Protein AF-A0A7S2CX50-F1 (afdb_monomer)

Structure (mmCIF, N/CA/C/O backbone):
data_AF-A0A7S2CX50-F1
#
_entry.id   AF-A0A7S2CX50-F1
#
loop_
_atom_site.group_PDB
_atom_site.id
_atom_site.type_symbol
_atom_site.label_atom_id
_atom_site.label_alt_id
_atom_site.label_comp_id
_atom_site.label_asym_id
_atom_site.label_entity_id
_atom_site.label_seq_id
_atom_site.pdbx_PDB_ins_code
_atom_site.Cartn_x
_atom_site.Cartn_y
_atom_site.Cartn_z
_atom_site.occupancy
_atom_site.B_iso_or_equiv
_atom_site.auth_seq_id
_atom_site.auth_comp_id
_atom_site.auth_asym_id
_atom_site.auth_atom_id
_atom_site.pdbx_PDB_model_num
ATOM 1 N N . GLU A 1 1 ? -31.787 27.598 100.202 1.00 43.16 1 GLU A N 1
ATOM 2 C CA . GLU A 1 1 ? -31.444 26.619 101.251 1.00 43.16 1 GLU A CA 1
ATOM 3 C C . GLU A 1 1 ? -31.634 25.238 100.658 1.00 43.16 1 GLU A C 1
ATOM 5 O O . GLU A 1 1 ? -32.663 25.051 100.026 1.00 43.16 1 GLU A O 1
ATOM 10 N N . GLN A 1 2 ? -30.752 24.255 100.725 1.00 45.25 2 GLN A N 1
ATOM 11 C CA . GLN A 1 2 ? -29.384 24.015 101.216 1.00 45.25 2 GLN A CA 1
ATOM 12 C C . GLN A 1 2 ? -29.002 22.731 100.423 1.00 45.25 2 GLN A C 1
ATOM 14 O O . GLN A 1 2 ? -29.880 21.904 100.186 1.00 45.25 2 GLN A O 1
ATOM 19 N N . GLU A 1 3 ? -27.924 22.725 99.638 1.00 48.81 3 GLU A N 1
ATOM 20 C CA . GLU A 1 3 ? -26.588 22.184 99.972 1.00 48.81 3 GLU A CA 1
ATOM 21 C C . GLU A 1 3 ? -26.499 20.659 100.187 1.00 48.81 3 GLU A C 1
ATOM 23 O O . GLU A 1 3 ? -27.466 20.007 100.555 1.00 48.81 3 GLU A O 1
ATOM 28 N N . GLU A 1 4 ? -25.273 20.170 99.958 1.00 52.81 4 GLU A N 1
ATOM 29 C CA . GLU A 1 4 ? -24.706 18.825 100.174 1.00 52.81 4 GLU A CA 1
ATOM 30 C C . GLU A 1 4 ? -24.826 17.858 98.983 1.00 52.81 4 GLU A C 1
ATOM 32 O O . GLU A 1 4 ? -25.873 17.297 98.679 1.00 52.81 4 GLU A O 1
ATOM 37 N N . GLU A 1 5 ? -23.822 17.792 98.100 1.00 54.81 5 GLU A N 1
ATOM 38 C CA . GLU A 1 5 ? -22.497 17.151 98.265 1.00 54.81 5 GLU A CA 1
ATOM 39 C C . GLU A 1 5 ? -22.565 15.686 98.714 1.00 54.81 5 GLU A C 1
ATOM 41 O O . GLU A 1 5 ? -22.969 15.353 99.820 1.00 54.81 5 GLU A O 1
ATOM 46 N N . GLY A 1 6 ? -22.068 14.805 97.847 1.00 44.91 6 GLY A N 1
ATOM 47 C CA . GLY A 1 6 ? -21.868 13.396 98.150 1.00 44.91 6 GLY A CA 1
ATOM 48 C C . GLY A 1 6 ? -21.041 12.729 97.063 1.00 44.91 6 GLY A C 1
ATOM 49 O O . GLY A 1 6 ? -21.581 12.081 96.173 1.00 44.91 6 GLY A O 1
ATOM 50 N N . ARG A 1 7 ? -19.722 12.945 97.122 1.00 53.38 7 ARG A N 1
ATOM 51 C CA . ARG A 1 7 ? -18.707 12.201 96.364 1.00 53.38 7 ARG A CA 1
ATOM 52 C C . ARG A 1 7 ? -18.841 10.700 96.639 1.00 53.38 7 ARG A C 1
ATOM 54 O O . ARG A 1 7 ? -18.930 10.291 97.792 1.00 53.38 7 ARG A O 1
ATOM 61 N N . GLY A 1 8 ? -18.743 9.904 95.582 1.00 40.97 8 GLY A N 1
ATOM 62 C CA . GLY A 1 8 ? -18.547 8.461 95.644 1.00 40.97 8 GLY A CA 1
ATOM 63 C C . GLY A 1 8 ? -17.809 8.010 94.394 1.00 40.97 8 GLY A C 1
ATOM 64 O O . GLY A 1 8 ? -18.427 7.668 93.393 1.00 40.97 8 GLY A O 1
ATOM 65 N N . GLU A 1 9 ? -16.484 8.105 94.442 1.00 50.44 9 GLU A N 1
ATOM 66 C CA . GLU A 1 9 ? -15.571 7.426 93.526 1.00 50.44 9 GLU A CA 1
ATOM 67 C C . GLU A 1 9 ? -15.665 5.914 93.777 1.00 50.44 9 GLU A C 1
ATOM 69 O O . GLU A 1 9 ? -15.682 5.495 94.935 1.00 50.44 9 GLU A O 1
ATOM 74 N N . GLY A 1 10 ? -15.703 5.091 92.727 1.00 43.03 10 GLY A N 1
ATOM 75 C CA . GLY A 1 10 ? -15.588 3.644 92.898 1.00 43.03 10 GLY A CA 1
ATOM 76 C C . GLY A 1 10 ? -15.843 2.824 91.637 1.00 43.03 10 GLY A C 1
ATOM 77 O O . GLY A 1 10 ? -16.948 2.831 91.111 1.00 43.03 10 GLY A O 1
ATOM 78 N N . GLU A 1 11 ? -14.800 2.090 91.245 1.00 45.19 11 GLU A N 1
ATOM 79 C CA . GLU A 1 11 ? -14.778 0.867 90.424 1.00 45.19 11 GLU A CA 1
ATOM 80 C C . GLU A 1 11 ? -15.181 0.983 88.946 1.00 45.19 11 GLU A C 1
ATOM 82 O O . GLU A 1 11 ? -16.330 1.151 88.557 1.00 45.19 11 GLU A O 1
ATOM 87 N N . GLU A 1 12 ? -14.202 1.003 88.039 1.00 53.38 12 GLU A N 1
ATOM 88 C CA . GLU A 1 12 ? -13.565 -0.212 87.497 1.00 53.38 12 GLU A CA 1
ATOM 89 C C . GLU A 1 12 ? -14.574 -1.213 86.918 1.00 53.38 12 GLU A C 1
ATOM 91 O O . GLU A 1 12 ? -15.013 -2.145 87.578 1.00 53.38 12 GLU A O 1
ATOM 96 N N . ALA A 1 13 ? -14.832 -1.105 85.617 1.00 47.81 13 ALA A N 1
ATOM 97 C CA . ALA A 1 13 ? -15.095 -2.285 84.806 1.00 47.81 13 ALA A CA 1
ATOM 98 C C . ALA A 1 13 ? -14.603 -2.034 83.382 1.00 47.81 13 ALA A C 1
ATOM 100 O O . ALA A 1 13 ? -15.221 -1.346 82.572 1.00 47.81 13 ALA A O 1
ATOM 101 N N . ARG A 1 14 ? -13.428 -2.598 83.111 1.00 51.56 14 ARG A N 1
ATOM 102 C CA . ARG A 1 14 ? -12.857 -2.771 81.780 1.00 51.56 14 ARG A CA 1
ATOM 103 C C . ARG A 1 14 ? -13.825 -3.608 80.942 1.00 51.56 14 ARG A C 1
ATOM 105 O O . ARG A 1 14 ? -13.886 -4.819 81.125 1.00 51.56 14 ARG A O 1
ATOM 112 N N . ALA A 1 15 ? -14.522 -2.987 80.002 1.00 54.00 15 ALA A N 1
ATOM 113 C CA . ALA A 1 15 ? -15.038 -3.687 78.835 1.00 54.00 15 ALA A CA 1
ATOM 114 C C . ALA A 1 15 ? -14.102 -3.352 77.673 1.00 54.00 15 ALA A C 1
ATOM 116 O O . ALA A 1 15 ? -14.132 -2.256 77.116 1.00 54.00 15 ALA A O 1
ATOM 117 N N . GLN A 1 16 ? -13.186 -4.281 77.400 1.00 50.28 16 GLN A N 1
ATOM 118 C CA . GLN A 1 16 ? -12.425 -4.314 76.159 1.00 50.28 16 GLN A CA 1
ATOM 119 C C . GLN A 1 16 ? -13.429 -4.699 75.072 1.00 50.28 16 GLN A C 1
ATOM 121 O O . GLN A 1 16 ? -13.695 -5.878 74.874 1.00 50.28 16 GLN A O 1
ATOM 126 N N . ASP A 1 17 ? -14.068 -3.695 74.477 1.00 50.41 17 ASP A N 1
ATOM 127 C CA . ASP A 1 17 ? -14.971 -3.884 73.349 1.00 50.41 17 ASP A CA 1
ATOM 128 C C . ASP A 1 17 ? -14.134 -3.970 72.074 1.00 50.41 17 ASP A C 1
ATOM 130 O O . ASP A 1 17 ? -13.282 -3.121 71.783 1.00 50.41 17 ASP A O 1
ATOM 134 N N . GLU A 1 18 ? -14.337 -5.089 71.400 1.00 55.19 18 GLU A N 1
ATOM 135 C CA . GLU A 1 18 ? -13.614 -5.614 70.259 1.00 55.19 18 GLU A CA 1
ATOM 136 C C . GLU A 1 18 ? -13.537 -4.590 69.122 1.00 55.19 18 GLU A C 1
ATOM 138 O O . GLU A 1 18 ? -14.412 -4.495 68.260 1.00 55.19 18 GLU A O 1
ATOM 143 N N . ARG A 1 19 ? -12.427 -3.848 69.062 1.00 48.41 19 ARG A N 1
ATOM 144 C CA . ARG A 1 19 ? -12.019 -3.175 67.829 1.00 48.41 19 ARG A CA 1
ATOM 145 C C . ARG A 1 19 ? -11.546 -4.246 66.861 1.00 48.41 19 ARG A C 1
ATOM 147 O O . ARG A 1 19 ? -10.369 -4.577 66.810 1.00 48.41 19 ARG A O 1
ATOM 154 N N . ARG A 1 20 ? -12.510 -4.813 66.145 1.00 52.28 20 ARG A N 1
ATOM 155 C CA . ARG A 1 20 ? -12.319 -5.601 64.934 1.00 52.28 20 ARG A CA 1
ATOM 156 C C . ARG A 1 20 ? -11.378 -4.817 64.020 1.00 52.28 20 ARG A C 1
ATOM 158 O O . ARG A 1 20 ? -11.759 -3.764 63.512 1.00 52.28 20 ARG A O 1
ATOM 165 N N . GLU A 1 21 ? -10.147 -5.298 63.889 1.00 53.91 21 GLU A N 1
ATOM 166 C CA . GLU A 1 21 ? -9.213 -4.846 62.866 1.00 53.91 21 GLU A CA 1
ATOM 167 C C . GLU A 1 21 ? -9.891 -5.112 61.523 1.00 53.91 21 GLU A C 1
ATOM 169 O O . GLU A 1 21 ? -10.100 -6.255 61.114 1.00 53.91 21 GLU A O 1
ATOM 174 N N . VAL A 1 22 ? -10.365 -4.039 60.900 1.00 59.91 22 VAL A N 1
ATOM 175 C CA . VAL A 1 22 ? -10.696 -4.055 59.486 1.00 59.91 22 VAL A CA 1
ATOM 176 C C . VAL A 1 22 ? -9.333 -3.974 58.816 1.00 59.91 22 VAL A C 1
ATOM 178 O O . VAL A 1 22 ? -8.739 -2.905 58.730 1.00 59.91 22 VAL A O 1
ATOM 181 N N . GLU A 1 23 ? -8.768 -5.130 58.473 1.00 54.88 23 GLU A N 1
ATOM 182 C CA . GLU A 1 23 ? -7.746 -5.181 57.436 1.00 54.88 23 GLU A CA 1
ATOM 183 C C . GLU A 1 23 ? -8.465 -4.793 56.143 1.00 54.88 23 GLU A C 1
ATOM 185 O O . GLU A 1 23 ? -9.059 -5.629 55.458 1.00 54.88 23 GLU A O 1
ATOM 190 N N . ASP A 1 24 ? -8.501 -3.486 55.881 1.00 54.47 24 ASP A N 1
ATOM 191 C CA . ASP A 1 24 ? -8.715 -2.933 54.554 1.00 54.47 24 ASP A CA 1
ATOM 192 C C . ASP A 1 24 ? -7.582 -3.482 53.673 1.00 54.47 24 ASP A C 1
ATOM 194 O O . ASP A 1 24 ? -6.509 -2.897 53.549 1.00 54.47 24 ASP A O 1
ATOM 198 N N . ASN A 1 25 ? -7.804 -4.671 53.104 1.00 54.81 25 ASN A N 1
ATOM 199 C CA . ASN A 1 25 ? -7.176 -5.048 51.847 1.00 54.81 25 ASN A CA 1
ATOM 200 C C . ASN A 1 25 ? -7.759 -4.099 50.802 1.00 54.81 25 ASN A C 1
ATOM 202 O O . ASN A 1 25 ? -8.739 -4.405 50.121 1.00 54.81 25 ASN A O 1
ATOM 206 N N . GLU A 1 26 ? -7.174 -2.909 50.735 1.00 57.00 26 GLU A N 1
ATOM 207 C CA . GLU A 1 26 ? -7.111 -2.150 49.504 1.00 57.00 26 GLU A CA 1
ATOM 208 C C . GLU A 1 26 ? -6.285 -3.026 48.553 1.00 57.00 26 GLU A C 1
ATOM 210 O O . GLU A 1 26 ? -5.064 -2.913 48.474 1.00 57.00 26 GLU A O 1
ATOM 215 N N . ASP A 1 27 ? -6.957 -3.978 47.892 1.00 54.12 27 ASP A N 1
ATOM 216 C CA . ASP A 1 27 ? -6.558 -4.450 46.569 1.00 54.12 27 ASP A CA 1
ATOM 217 C C . ASP A 1 27 ? -6.541 -3.186 45.697 1.00 54.12 27 ASP A C 1
ATOM 219 O O . ASP A 1 27 ? -7.504 -2.839 45.009 1.00 54.12 27 ASP A O 1
ATOM 223 N N . GLU A 1 28 ? -5.449 -2.431 45.812 1.00 57.19 28 GLU A N 1
ATOM 224 C CA . GLU A 1 28 ? -4.918 -1.619 44.740 1.00 57.19 28 GLU A CA 1
ATOM 225 C C . GLU A 1 28 ? -4.648 -2.624 43.620 1.00 57.19 28 GLU A C 1
ATOM 227 O O . GLU A 1 28 ? -3.542 -3.140 43.469 1.00 57.19 28 GLU A O 1
ATOM 232 N N . GLU A 1 29 ? -5.701 -2.967 42.868 1.00 58.97 29 GLU A N 1
ATOM 233 C CA . GLU A 1 29 ? -5.542 -3.390 41.490 1.00 58.97 29 GLU A CA 1
ATOM 234 C C . GLU A 1 29 ? -4.810 -2.222 40.844 1.00 58.97 29 GLU A C 1
ATOM 236 O O . GLU A 1 29 ? -5.412 -1.221 40.451 1.00 58.97 29 GLU A O 1
ATOM 241 N N . GLU A 1 30 ? -3.477 -2.300 40.881 1.00 55.84 30 GLU A N 1
ATOM 242 C CA . GLU A 1 30 ? -2.599 -1.504 40.058 1.00 55.84 30 GLU A CA 1
ATOM 243 C C . GLU A 1 30 ? -3.247 -1.578 38.680 1.00 55.84 30 GLU A C 1
ATOM 245 O O . GLU A 1 30 ? -3.351 -2.662 38.101 1.00 55.84 30 GLU A O 1
ATOM 250 N N . ASP A 1 31 ? -3.808 -0.449 38.235 1.00 55.91 31 ASP A N 1
ATOM 251 C CA . ASP A 1 31 ? -4.229 -0.198 36.864 1.00 55.91 31 ASP A CA 1
ATOM 252 C C . ASP A 1 31 ? -2.960 -0.426 36.037 1.00 55.91 31 ASP A C 1
ATOM 254 O O . ASP A 1 31 ? -2.215 0.509 35.739 1.00 55.91 31 ASP A O 1
ATOM 258 N N . ASP A 1 32 ? -2.638 -1.697 35.784 1.00 58.75 32 ASP A N 1
ATOM 259 C CA . ASP A 1 32 ? -1.554 -2.132 34.937 1.00 58.75 32 ASP A CA 1
ATOM 260 C C . ASP A 1 32 ? -1.918 -1.476 33.616 1.00 58.75 32 ASP A C 1
ATOM 262 O O . ASP A 1 32 ? -2.988 -1.778 33.061 1.00 58.75 32 ASP A O 1
ATOM 266 N N . PRO A 1 33 ? -1.151 -0.470 33.157 1.00 61.44 33 PRO A N 1
ATOM 267 C CA . PRO A 1 33 ? -1.460 0.189 31.915 1.00 61.44 33 PRO A CA 1
ATOM 268 C C . PRO A 1 33 ? -1.116 -0.831 30.840 1.00 61.44 33 PRO A C 1
ATOM 270 O O . PRO A 1 33 ? -0.033 -0.778 30.262 1.00 61.44 33 PRO A O 1
ATOM 273 N N . HIS A 1 34 ? -2.032 -1.778 30.608 1.00 56.50 34 HIS A N 1
ATOM 274 C CA . HIS A 1 34 ? -1.975 -2.742 29.536 1.00 56.50 34 HIS A CA 1
ATOM 275 C C . HIS A 1 34 ? -1.673 -1.926 28.300 1.00 56.50 34 HIS A C 1
ATOM 277 O O . HIS A 1 34 ? -2.477 -1.091 27.875 1.00 56.50 34 HIS A O 1
ATOM 283 N N . ASP A 1 35 ? -0.448 -2.109 27.828 1.00 57.81 35 ASP A N 1
ATOM 284 C CA . ASP A 1 35 ? 0.199 -1.320 26.808 1.00 57.81 35 ASP A CA 1
ATOM 285 C C . ASP A 1 35 ? -0.732 -1.277 25.588 1.00 57.81 35 ASP A C 1
ATOM 287 O O . ASP A 1 35 ? -0.815 -2.204 24.783 1.00 57.81 35 ASP A O 1
ATOM 291 N N . VAL A 1 36 ? -1.519 -0.199 25.478 1.00 57.78 36 VAL A N 1
ATOM 292 C CA . VAL A 1 36 ? -2.568 -0.051 24.451 1.00 57.78 36 VAL A CA 1
ATOM 293 C C . VAL A 1 36 ? -1.987 -0.037 23.032 1.00 57.78 36 VAL A C 1
ATOM 295 O O . VAL A 1 36 ? -2.730 -0.005 22.047 1.00 57.78 36 VAL A O 1
ATOM 298 N N . SER A 1 37 ? -0.659 -0.074 22.909 1.00 56.28 37 SER A N 1
ATOM 299 C CA . SER A 1 37 ? 0.087 -0.229 21.668 1.00 56.28 37 SER A CA 1
ATOM 300 C C . SER A 1 37 ? -0.243 -1.535 20.948 1.00 56.28 37 SER A C 1
ATOM 302 O O . SER A 1 37 ? -0.363 -1.503 19.721 1.00 56.28 37 SER A O 1
ATOM 304 N N . GLU A 1 38 ? -0.465 -2.645 21.669 1.00 55.75 38 GLU A N 1
ATOM 305 C CA . GLU A 1 38 ? -0.817 -3.944 21.059 1.00 55.75 38 GLU A CA 1
ATOM 306 C C . GLU A 1 38 ? -2.181 -3.898 20.343 1.00 55.75 38 GLU A C 1
ATOM 308 O O . GLU A 1 38 ? -2.403 -4.557 19.327 1.00 55.75 38 GLU A O 1
ATOM 313 N N . LEU A 1 39 ? -3.100 -3.034 20.784 1.00 57.88 39 LEU A N 1
ATOM 314 C CA . LEU A 1 39 ? -4.412 -2.866 20.145 1.00 57.88 39 LEU A CA 1
ATOM 315 C C . LEU A 1 39 ? -4.362 -2.031 18.850 1.00 57.88 39 LEU A C 1
ATOM 317 O O . LEU A 1 39 ? -5.344 -1.993 18.100 1.00 57.88 39 LEU A O 1
ATOM 321 N N . LEU A 1 40 ? -3.240 -1.361 18.564 1.00 60.12 40 LEU A N 1
ATOM 322 C CA . LEU A 1 40 ? -3.070 -0.460 17.414 1.00 60.12 40 LEU A CA 1
ATOM 323 C C . LEU A 1 40 ? -2.152 -1.022 16.320 1.00 60.12 40 LEU A C 1
ATOM 325 O O . LEU A 1 40 ? -1.858 -0.325 15.327 1.00 60.12 40 LEU A O 1
ATOM 329 N N . GLU A 1 41 ? -1.722 -2.272 16.471 1.00 66.12 41 GLU A N 1
ATOM 330 C CA . GLU A 1 41 ? -0.861 -2.941 15.510 1.00 66.12 41 GLU A CA 1
ATOM 331 C C . GLU A 1 41 ? -1.553 -3.087 14.142 1.00 66.12 41 GLU A C 1
ATOM 333 O O . GLU A 1 41 ? -2.737 -3.442 14.034 1.00 66.12 41 GLU A O 1
ATOM 338 N N . PRO A 1 42 ? -0.852 -2.768 13.042 1.00 67.38 42 PRO A N 1
ATOM 339 C CA . PRO A 1 42 ? -1.407 -2.942 11.714 1.00 67.38 42 PRO A CA 1
ATOM 340 C C . PRO A 1 42 ? -1.561 -4.427 11.394 1.00 67.38 42 PRO A C 1
ATOM 342 O O . PRO A 1 42 ? -0.592 -5.172 11.326 1.00 67.38 42 PRO A O 1
ATOM 345 N N . LYS A 1 43 ? -2.801 -4.837 11.122 1.00 78.44 43 LYS A N 1
ATOM 346 C CA . LYS A 1 43 ? -3.158 -6.236 10.850 1.00 78.44 43 LYS A CA 1
ATOM 347 C C . LYS A 1 43 ? -2.555 -6.788 9.558 1.00 78.44 43 LYS A C 1
ATOM 349 O O . LYS A 1 43 ? -2.533 -8.002 9.399 1.00 78.44 43 LYS A O 1
ATOM 354 N N . ILE A 1 44 ? -2.200 -5.920 8.604 1.00 87.56 44 ILE A N 1
ATOM 355 C CA . ILE A 1 44 ? -1.473 -6.265 7.371 1.00 87.56 44 ILE A CA 1
ATOM 356 C C . ILE A 1 44 ? -0.544 -5.107 6.990 1.00 87.56 44 ILE A C 1
ATOM 358 O O . ILE A 1 44 ? -0.923 -3.937 7.087 1.00 87.56 44 ILE A O 1
ATOM 362 N N . THR A 1 45 ? 0.626 -5.419 6.445 1.00 90.56 45 THR A N 1
ATOM 363 C CA . THR A 1 45 ? 1.530 -4.468 5.795 1.00 90.56 45 THR A CA 1
ATOM 364 C C . THR A 1 45 ? 1.591 -4.720 4.288 1.00 90.56 45 THR A C 1
ATOM 366 O O . THR A 1 45 ? 1.776 -5.840 3.833 1.00 90.56 45 THR A O 1
ATOM 369 N N . LEU A 1 46 ? 1.448 -3.678 3.470 1.00 91.31 46 LEU A N 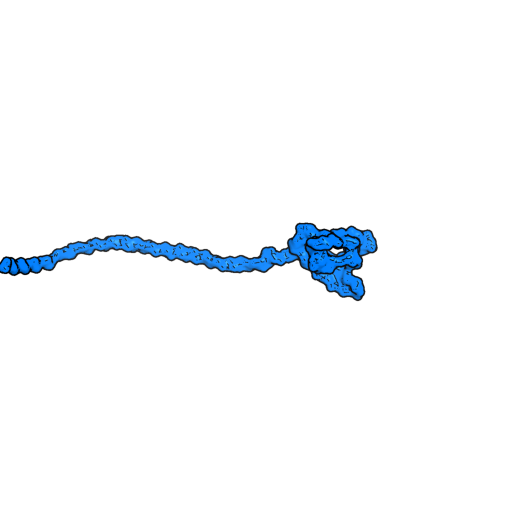1
ATOM 370 C CA . LEU A 1 46 ? 1.506 -3.773 2.009 1.00 91.31 46 LEU A CA 1
ATOM 371 C C . LEU A 1 46 ? 2.664 -2.940 1.463 1.00 91.31 46 LEU A C 1
ATOM 373 O O . LEU A 1 46 ? 2.727 -1.733 1.697 1.00 91.31 46 LEU A O 1
ATOM 377 N N . LEU A 1 47 ? 3.552 -3.555 0.685 1.00 93.38 47 LEU A N 1
ATOM 378 C CA . LEU A 1 47 ? 4.671 -2.863 0.048 1.00 93.38 47 LEU A CA 1
ATOM 379 C C . LEU A 1 47 ? 4.343 -2.546 -1.408 1.00 93.38 47 LEU A C 1
ATOM 381 O O . LEU A 1 47 ? 4.239 -3.445 -2.239 1.00 93.38 47 LEU A O 1
ATOM 385 N N . PHE A 1 48 ? 4.237 -1.265 -1.743 1.00 92.81 48 PHE A N 1
ATOM 386 C CA . PHE A 1 48 ? 3.953 -0.804 -3.099 1.00 92.81 48 PHE A CA 1
ATOM 387 C C . PHE A 1 48 ? 5.178 -0.196 -3.774 1.00 92.81 48 PHE A C 1
ATOM 389 O O . PHE A 1 48 ? 5.949 0.519 -3.142 1.00 92.81 48 PHE A O 1
ATOM 396 N N . GLN A 1 49 ? 5.304 -0.383 -5.085 1.00 91.31 49 GLN A N 1
ATOM 397 C CA . GLN A 1 49 ? 6.180 0.421 -5.930 1.00 91.31 49 GLN A CA 1
ATOM 398 C C . GLN A 1 49 ? 5.426 1.635 -6.472 1.00 91.31 49 GLN A C 1
ATOM 400 O O . GLN A 1 49 ? 4.343 1.512 -7.057 1.00 91.31 49 GLN A O 1
ATOM 405 N N . LEU A 1 50 ? 6.008 2.815 -6.273 1.00 86.75 50 LEU A N 1
ATOM 406 C CA . LEU A 1 50 ? 5.548 4.072 -6.846 1.00 86.75 50 LEU A CA 1
ATOM 407 C C . LEU A 1 50 ? 6.034 4.211 -8.298 1.00 86.75 50 LEU A C 1
ATOM 409 O O . LEU A 1 50 ? 7.095 3.683 -8.651 1.00 86.75 50 LEU A O 1
ATOM 413 N N . PRO A 1 51 ? 5.300 4.961 -9.140 1.00 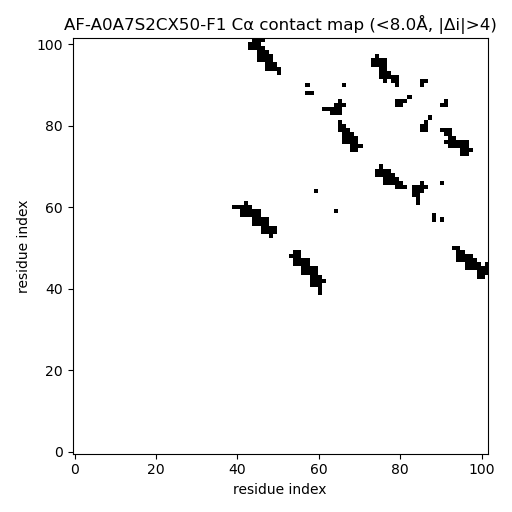75.75 51 PRO A N 1
ATOM 414 C CA . PRO A 1 51 ? 5.809 5.362 -10.446 1.00 75.75 51 PRO A CA 1
ATOM 415 C C . PRO A 1 51 ? 7.105 6.164 -10.254 1.00 75.75 51 PRO A C 1
ATOM 417 O O . PRO A 1 51 ? 7.123 7.147 -9.518 1.00 75.75 51 PRO A O 1
ATOM 420 N N . GLY A 1 52 ? 8.196 5.701 -10.868 1.00 78.56 52 GLY A N 1
ATOM 421 C CA . GLY A 1 52 ? 9.545 6.261 -10.694 1.00 78.56 52 GLY A CA 1
ATOM 422 C C . GLY A 1 52 ? 10.501 5.395 -9.867 1.00 78.56 52 GLY A C 1
ATOM 423 O O . GLY A 1 52 ? 11.671 5.740 -9.749 1.00 78.56 52 GLY A O 1
ATOM 424 N N . GLY A 1 53 ? 10.036 4.268 -9.312 1.00 78.81 53 GLY A N 1
ATOM 425 C CA . GLY A 1 53 ? 10.887 3.298 -8.618 1.00 78.81 53 GLY A CA 1
ATOM 426 C C . GLY A 1 53 ? 10.899 3.305 -7.079 1.00 78.81 53 GLY A C 1
ATOM 427 O O . GLY A 1 53 ? 11.168 2.225 -6.541 1.00 78.81 53 GLY A O 1
ATOM 428 N N . PRO A 1 54 ? 10.586 4.397 -6.337 1.00 89.44 54 PRO A N 1
ATOM 429 C CA . PRO A 1 54 ? 10.609 4.335 -4.879 1.00 89.44 54 PRO A CA 1
ATOM 430 C C . PRO A 1 54 ? 9.514 3.406 -4.348 1.00 89.44 54 PRO A C 1
ATOM 432 O O . PRO A 1 54 ? 8.452 3.248 -4.954 1.00 89.44 54 PRO A O 1
ATOM 435 N N . LYS A 1 55 ? 9.775 2.774 -3.203 1.00 92.62 55 LYS A N 1
ATOM 436 C CA . LYS A 1 55 ? 8.822 1.880 -2.540 1.00 92.62 55 LYS A CA 1
ATOM 437 C C . LYS A 1 55 ? 8.102 2.618 -1.414 1.00 92.62 55 LYS A C 1
ATOM 439 O O . LYS A 1 55 ? 8.688 3.473 -0.758 1.00 92.62 55 LYS A O 1
ATOM 444 N N . LYS A 1 56 ? 6.835 2.280 -1.186 1.00 89.75 56 LYS A N 1
ATOM 445 C CA . LYS A 1 56 ? 6.021 2.796 -0.086 1.00 89.75 56 LYS A CA 1
ATOM 446 C C . LYS A 1 56 ? 5.364 1.641 0.653 1.00 89.75 56 LYS A C 1
ATOM 448 O O . LYS A 1 56 ? 4.594 0.889 0.058 1.00 89.75 56 LYS A O 1
ATOM 453 N N . THR A 1 57 ? 5.623 1.566 1.949 1.00 91.81 57 THR A N 1
ATOM 454 C CA . THR A 1 57 ? 4.920 0.673 2.867 1.00 91.81 57 THR A CA 1
ATOM 455 C C . THR A 1 57 ? 3.606 1.318 3.300 1.00 91.81 57 THR A C 1
ATOM 457 O O . THR A 1 57 ? 3.556 2.511 3.606 1.00 91.81 57 THR A O 1
ATOM 460 N N . VAL A 1 58 ? 2.526 0.545 3.276 1.00 89.56 58 VAL A N 1
ATOM 461 C CA . VAL A 1 58 ? 1.188 0.956 3.695 1.00 89.56 58 VAL A CA 1
ATOM 462 C C . VAL A 1 58 ? 0.704 -0.007 4.764 1.00 89.56 58 VAL A C 1
ATOM 464 O O . VAL A 1 58 ? 0.615 -1.208 4.530 1.00 89.56 58 VAL A O 1
ATOM 467 N N . TYR A 1 59 ? 0.357 0.543 5.919 1.00 88.50 59 TYR A N 1
ATOM 468 C CA .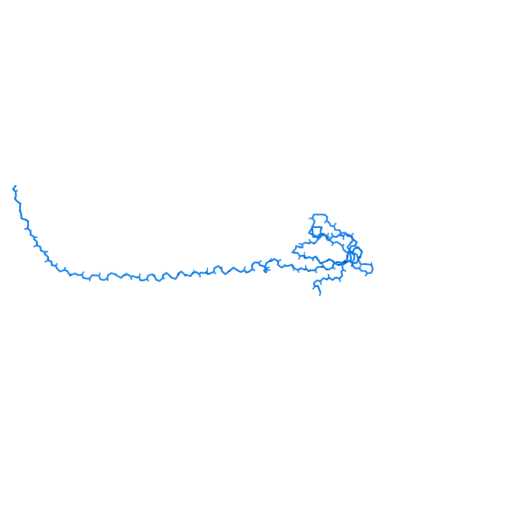 TYR A 1 59 ? -0.147 -0.207 7.057 1.00 88.50 59 TYR A CA 1
ATOM 469 C C . TYR A 1 59 ? -1.674 -0.266 7.013 1.00 88.50 59 TYR A C 1
ATOM 471 O O . TYR A 1 59 ? -2.362 0.756 6.955 1.00 88.50 59 TYR A O 1
ATOM 479 N N . VAL A 1 60 ? -2.212 -1.477 7.005 1.00 86.12 60 VAL A N 1
ATOM 480 C CA . VAL A 1 60 ? -3.642 -1.747 6.903 1.00 86.12 60 VAL A CA 1
ATOM 481 C C . VAL A 1 60 ? -4.170 -2.104 8.281 1.00 86.12 60 VAL A C 1
ATOM 483 O O . VAL A 1 60 ? -3.890 -3.173 8.817 1.00 86.12 60 VAL A O 1
ATOM 486 N N . ARG A 1 61 ? -4.971 -1.197 8.837 1.00 83.62 61 ARG A N 1
ATOM 487 C CA . ARG A 1 61 ? -5.678 -1.406 10.106 1.00 83.62 61 ARG A CA 1
ATOM 488 C C . ARG A 1 61 ? -7.120 -1.854 9.883 1.00 83.62 61 ARG A C 1
ATOM 490 O O . ARG A 1 61 ? -7.588 -2.774 10.548 1.00 83.62 61 ARG A O 1
ATOM 497 N N . ASN A 1 62 ? -7.774 -1.282 8.870 1.00 79.56 62 ASN A N 1
ATOM 498 C CA . ASN A 1 62 ? -9.181 -1.521 8.565 1.00 79.56 62 ASN A CA 1
ATOM 499 C C . ASN A 1 62 ? -9.357 -2.296 7.253 1.00 79.56 62 ASN A C 1
ATOM 501 O O . ASN A 1 62 ? -8.651 -2.064 6.269 1.00 79.56 62 ASN A O 1
ATOM 505 N N . ARG A 1 63 ? -10.314 -3.230 7.246 1.00 79.62 63 ARG A N 1
ATOM 506 C CA . ARG A 1 63 ? -10.761 -3.982 6.064 1.00 79.62 63 ARG A CA 1
ATOM 507 C C . ARG A 1 63 ? -12.271 -3.744 5.891 1.00 79.62 63 ARG A C 1
ATOM 509 O O . ARG A 1 63 ? -12.958 -3.705 6.909 1.00 79.62 63 ARG A O 1
ATOM 516 N N . PRO A 1 64 ? -12.808 -3.645 4.661 1.00 82.81 64 PRO A N 1
ATOM 517 C CA . PRO A 1 64 ? -12.137 -3.782 3.365 1.00 82.81 64 PRO A CA 1
ATOM 518 C C . PRO A 1 64 ? -11.313 -2.546 2.961 1.00 82.81 64 PRO A C 1
ATOM 520 O O . PRO A 1 64 ? -11.514 -1.447 3.461 1.00 82.81 64 PRO A O 1
ATOM 523 N N . LEU A 1 65 ? -10.358 -2.739 2.044 1.00 87.81 65 LEU A N 1
ATOM 524 C CA . LEU A 1 65 ? -9.463 -1.673 1.571 1.00 87.81 65 LEU A CA 1
ATOM 525 C C . LEU A 1 65 ? -10.044 -0.806 0.447 1.00 87.81 65 LEU A C 1
ATOM 527 O O . LEU A 1 65 ? -9.495 0.256 0.165 1.00 87.81 65 LEU A O 1
ATOM 531 N N . GLY A 1 66 ? -11.061 -1.287 -0.265 1.00 91.19 66 GLY A N 1
ATOM 532 C CA . GLY A 1 66 ? -11.577 -0.606 -1.457 1.00 91.19 66 GLY A CA 1
ATOM 533 C C . GLY A 1 66 ? -10.646 -0.601 -2.650 1.00 91.19 66 GLY A C 1
ATOM 534 O O . GLY A 1 66 ? -10.767 0.254 -3.524 1.00 91.19 66 GLY A O 1
ATOM 535 N N . VAL A 1 67 ? -9.694 -1.531 -2.692 1.00 91.56 67 VAL A N 1
ATOM 536 C CA . VAL A 1 67 ? -8.683 -1.608 -3.745 1.00 91.56 67 VAL A CA 1
ATOM 537 C C . VAL A 1 67 ? -8.917 -2.853 -4.584 1.00 91.56 67 VAL A C 1
ATOM 539 O O . VAL A 1 67 ? -8.955 -3.966 -4.064 1.00 91.56 67 VAL A O 1
ATOM 542 N N . GLY A 1 68 ? -9.026 -2.666 -5.896 1.00 91.94 68 GLY A N 1
ATOM 543 C CA . GLY A 1 68 ? -9.036 -3.758 -6.856 1.00 91.94 68 GLY A CA 1
ATOM 544 C C . GLY A 1 68 ? -7.707 -3.878 -7.571 1.00 91.94 68 GLY A C 1
ATOM 545 O O . GLY A 1 68 ? -7.137 -2.886 -8.035 1.00 91.94 68 GLY A O 1
ATOM 546 N N . PHE A 1 69 ? -7.247 -5.112 -7.722 1.00 92.81 69 PHE A N 1
ATOM 547 C CA . PHE A 1 69 ? -5.992 -5.426 -8.386 1.00 92.81 69 PHE A CA 1
ATOM 548 C C . PHE A 1 69 ? -6.234 -6.114 -9.726 1.00 92.81 69 PHE A C 1
ATOM 550 O O . PHE A 1 69 ? -7.196 -6.859 -9.899 1.00 92.81 69 PHE A O 1
ATOM 557 N N . LYS A 1 70 ? -5.329 -5.884 -10.675 1.00 93.62 70 LYS A N 1
ATOM 558 C CA . LYS A 1 70 ? -5.251 -6.627 -11.932 1.00 93.62 70 LYS A CA 1
ATOM 559 C C . LYS A 1 70 ? -3.836 -7.164 -12.084 1.00 93.62 70 LYS A C 1
ATOM 561 O O . LYS A 1 70 ? -2.870 -6.429 -11.897 1.00 93.62 70 LYS A O 1
ATOM 566 N N . 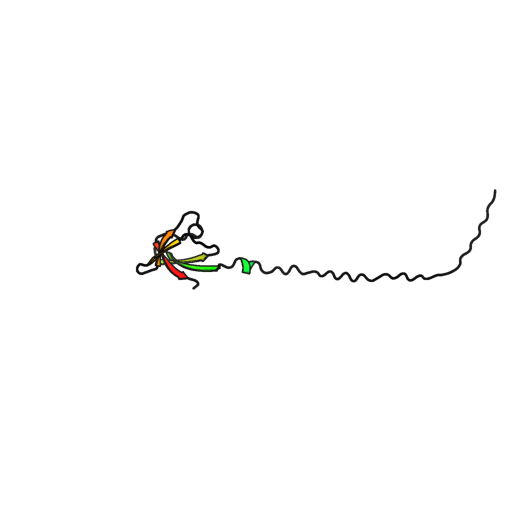ARG A 1 71 ? -3.713 -8.445 -12.423 1.00 89.19 71 ARG A N 1
ATOM 567 C CA . ARG A 1 71 ? -2.418 -9.096 -12.633 1.00 89.19 71 ARG A CA 1
ATOM 568 C C . ARG A 1 71 ? -2.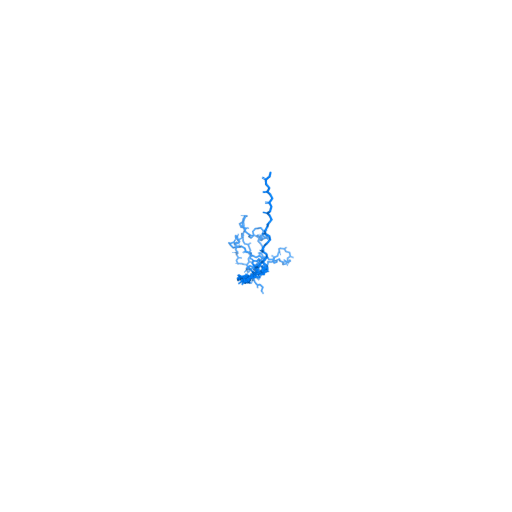033 -9.018 -14.105 1.00 89.19 71 ARG A C 1
ATOM 570 O O . ARG A 1 71 ? -2.733 -9.609 -14.921 1.00 89.19 71 ARG A O 1
ATOM 577 N N . ASN A 1 72 ? -0.962 -8.290 -14.433 1.00 76.94 72 ASN A N 1
ATOM 578 C CA . ASN A 1 72 ? -0.327 -8.313 -15.757 1.00 76.94 72 ASN A CA 1
ATOM 579 C C . ASN A 1 72 ? 1.011 -7.532 -15.797 1.00 76.94 72 ASN A C 1
ATOM 581 O O . ASN A 1 72 ? 0.962 -6.302 -15.805 1.00 76.94 72 ASN A O 1
ATOM 585 N N . PRO A 1 73 ? 2.203 -8.157 -15.906 1.00 83.56 73 PRO A N 1
ATOM 586 C CA . PRO A 1 73 ? 2.667 -9.398 -15.260 1.00 83.56 73 PRO A CA 1
ATOM 587 C C . PRO A 1 73 ? 2.805 -9.271 -13.726 1.00 83.56 73 PRO A C 1
ATOM 589 O O . PRO A 1 73 ? 2.846 -10.276 -13.019 1.00 83.56 73 PRO A O 1
ATOM 592 N N . LEU A 1 74 ? 2.828 -8.040 -13.205 1.00 85.25 74 LEU A N 1
ATOM 593 C CA . LEU A 1 74 ? 2.796 -7.714 -11.776 1.00 85.25 74 LEU A CA 1
ATOM 594 C C . LEU A 1 74 ? 1.357 -7.508 -11.290 1.00 85.25 74 LEU A C 1
ATOM 596 O O . LEU A 1 74 ? 0.436 -7.341 -12.095 1.00 85.25 74 LEU A O 1
ATOM 600 N N . LEU A 1 75 ? 1.156 -7.500 -9.972 1.00 92.25 75 LEU A N 1
ATOM 601 C CA . LEU A 1 75 ? -0.134 -7.178 -9.369 1.00 92.25 75 LEU A CA 1
ATOM 602 C C . LEU A 1 75 ? -0.272 -5.654 -9.251 1.00 92.25 75 LEU A C 1
ATOM 604 O O . LEU A 1 75 ? 0.311 -5.031 -8.369 1.00 92.25 75 LEU A O 1
ATOM 608 N N . ILE A 1 76 ? -1.011 -5.040 -10.172 1.00 93.06 76 ILE A N 1
ATOM 609 C CA . ILE A 1 76 ? -1.161 -3.584 -10.256 1.00 93.06 76 ILE A CA 1
ATOM 610 C C . ILE A 1 76 ? -2.505 -3.164 -9.672 1.00 93.06 76 ILE A C 1
ATOM 612 O O . ILE A 1 76 ? -3.534 -3.791 -9.931 1.00 93.06 76 ILE A O 1
ATOM 616 N N . VAL A 1 77 ? -2.518 -2.058 -8.932 1.00 93.38 77 VAL A N 1
ATOM 617 C CA . VAL A 1 77 ? -3.754 -1.409 -8.489 1.00 93.38 77 VAL A CA 1
ATOM 618 C C . VAL A 1 77 ? -4.523 -0.899 -9.709 1.00 93.38 77 VA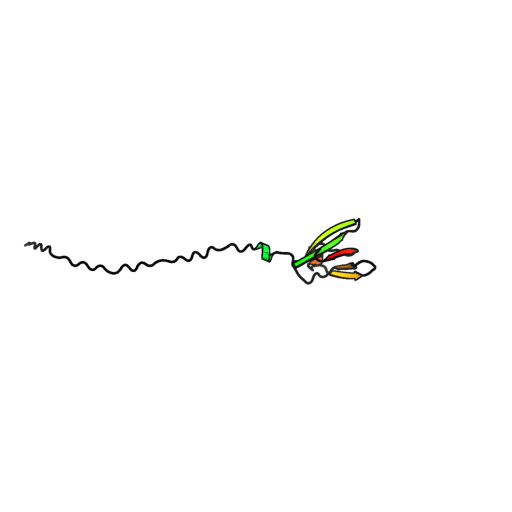L A C 1
ATOM 620 O O . VAL A 1 77 ? -4.102 0.048 -10.378 1.00 93.38 77 VAL A O 1
ATOM 623 N N . HIS A 1 78 ? -5.664 -1.519 -9.997 1.00 94.19 78 HIS A N 1
ATOM 624 C CA . HIS A 1 78 ? -6.521 -1.184 -11.133 1.00 94.19 78 HIS A CA 1
ATOM 625 C C . HIS A 1 78 ? -7.555 -0.116 -10.775 1.00 94.19 78 HIS A C 1
ATOM 627 O O . HIS A 1 78 ? -7.803 0.790 -11.569 1.00 94.19 78 HIS A O 1
ATOM 633 N N . HIS A 1 79 ? -8.131 -0.200 -9.577 1.00 93.94 79 HIS A N 1
ATOM 634 C CA . HIS A 1 79 ? -9.060 0.798 -9.060 1.00 93.94 79 HIS A CA 1
ATOM 635 C C . HIS A 1 79 ? -8.887 0.967 -7.550 1.00 93.94 79 HIS A C 1
ATOM 637 O O . HIS A 1 79 ? -8.475 0.038 -6.858 1.00 93.94 79 HIS A O 1
ATOM 643 N N . VAL A 1 80 ? -9.216 2.158 -7.060 1.00 93.50 80 VAL A N 1
ATOM 644 C CA . VAL A 1 80 ? -9.325 2.479 -5.635 1.00 93.50 80 VAL A CA 1
ATOM 645 C C . VAL A 1 80 ? -10.637 3.229 -5.469 1.00 93.50 80 VAL A C 1
ATOM 647 O O . VAL A 1 80 ? -10.880 4.176 -6.215 1.00 93.50 80 VAL A O 1
ATOM 650 N N . ARG A 1 81 ? -11.487 2.783 -4.549 1.00 92.69 81 ARG A N 1
ATOM 651 C CA . ARG A 1 81 ? -12.739 3.460 -4.218 1.00 92.69 81 ARG A CA 1
ATOM 652 C C . ARG A 1 81 ? -12.443 4.678 -3.351 1.00 92.69 81 ARG A C 1
ATOM 654 O O . ARG A 1 81 ? -11.704 4.579 -2.374 1.00 92.69 81 ARG A O 1
ATOM 661 N N . GLU A 1 82 ? -12.983 5.826 -3.739 1.00 89.00 82 GLU A N 1
ATOM 662 C CA . GLU A 1 82 ? -12.866 7.061 -2.963 1.00 89.00 82 GLU A CA 1
ATOM 663 C C . GLU A 1 82 ? -13.627 6.930 -1.641 1.00 89.00 82 GLU A C 1
ATOM 665 O O . GLU A 1 82 ? -14.666 6.276 -1.582 1.00 89.00 82 GLU A O 1
ATOM 670 N N . GLY A 1 83 ? -13.075 7.509 -0.574 1.00 86.44 83 GLY A N 1
ATOM 671 C CA . GLY A 1 83 ? -13.635 7.410 0.777 1.00 86.44 83 GLY A CA 1
ATOM 672 C C . GLY A 1 83 ? -13.429 6.060 1.476 1.00 86.44 83 GLY A C 1
ATOM 673 O O . GLY A 1 83 ? -13.750 5.945 2.651 1.00 86.44 83 GLY A O 1
ATOM 674 N N . GLU A 1 84 ? -12.874 5.042 0.806 1.00 89.06 84 GLU A N 1
ATOM 675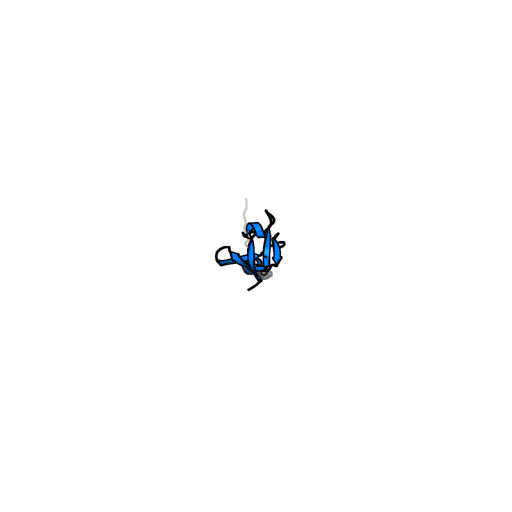 C CA . GLU A 1 84 ? -12.456 3.804 1.473 1.00 89.06 84 GLU A CA 1
ATOM 676 C C . GLU A 1 84 ? -11.005 3.900 1.979 1.00 89.06 84 GLU A C 1
ATOM 678 O O . GLU A 1 84 ? -10.194 4.690 1.484 1.00 89.06 84 GLU A O 1
ATOM 683 N N . TRP A 1 85 ? -10.651 3.045 2.945 1.00 87.94 85 TRP A N 1
ATOM 684 C CA . TRP A 1 85 ? -9.373 3.104 3.666 1.00 87.94 85 TRP A CA 1
ATOM 685 C C . TRP A 1 85 ? -8.149 3.147 2.744 1.00 87.94 85 TRP A C 1
ATOM 687 O O . TRP A 1 85 ? -7.212 3.909 2.973 1.00 87.94 85 TRP A O 1
ATOM 697 N N . GLY A 1 86 ? -8.159 2.367 1.656 1.00 87.69 86 GLY A N 1
ATOM 698 C CA . GLY A 1 86 ? -7.078 2.354 0.673 1.00 87.69 86 GLY A CA 1
ATOM 699 C C . GLY A 1 86 ? -6.833 3.723 0.035 1.00 87.69 86 GLY A C 1
ATOM 700 O O . GLY A 1 86 ? -5.680 4.088 -0.211 1.00 87.69 86 GLY A O 1
ATOM 701 N N . HIS A 1 87 ? -7.883 4.517 -0.190 1.00 89.56 87 HIS A N 1
ATOM 702 C CA . HIS A 1 87 ? -7.733 5.890 -0.657 1.00 89.56 87 HIS A CA 1
ATOM 703 C C . HIS A 1 87 ? -7.089 6.778 0.418 1.00 89.56 87 HIS A C 1
ATOM 705 O O . HIS A 1 87 ? -6.192 7.564 0.096 1.00 89.56 87 HIS A O 1
ATOM 711 N N . GLU A 1 88 ? -7.515 6.667 1.672 1.00 88.25 88 GLU A N 1
ATOM 712 C CA . GLU A 1 88 ? -7.046 7.509 2.783 1.00 88.25 88 GLU A CA 1
ATOM 713 C C . GLU A 1 88 ? -5.558 7.310 3.077 1.00 88.25 88 GLU A C 1
ATOM 715 O O . GLU A 1 88 ? -4.797 8.272 3.147 1.00 88.25 88 GLU A O 1
ATOM 720 N N . VAL A 1 89 ? -5.093 6.058 3.099 1.00 86.25 89 VAL A N 1
ATOM 721 C CA . VAL A 1 89 ? -3.664 5.727 3.288 1.00 86.25 89 VAL A CA 1
ATOM 722 C C . VAL A 1 89 ? -2.810 5.996 2.037 1.00 86.25 89 VAL A C 1
ATOM 724 O O . VAL A 1 89 ? -1.590 5.772 1.990 1.00 86.25 89 VAL A O 1
ATOM 727 N N . GLY A 1 90 ? -3.448 6.514 0.988 1.00 85.25 90 GLY A N 1
ATOM 728 C CA . GLY A 1 90 ? -2.801 7.002 -0.212 1.00 85.25 90 GLY A CA 1
ATOM 729 C C . GLY A 1 90 ? -2.418 5.906 -1.193 1.00 85.25 90 GLY A C 1
ATOM 730 O O . GLY A 1 90 ? -1.477 6.126 -1.955 1.00 85.25 90 GLY A O 1
ATOM 731 N N . ILE A 1 91 ? -3.088 4.746 -1.205 1.00 89.19 91 ILE A N 1
ATOM 732 C CA . ILE A 1 91 ? -3.017 3.805 -2.332 1.00 89.19 91 ILE A CA 1
ATOM 733 C C . ILE A 1 91 ? -3.675 4.483 -3.537 1.00 89.19 91 ILE A C 1
ATOM 735 O O . ILE A 1 91 ? -4.699 5.163 -3.433 1.00 89.19 91 ILE A O 1
ATOM 739 N N . ARG A 1 92 ? -3.038 4.359 -4.700 1.00 91.06 92 ARG A N 1
ATOM 740 C CA . ARG A 1 92 ? -3.475 4.994 -5.945 1.00 91.06 92 ARG A CA 1
ATOM 741 C C . ARG A 1 92 ? -3.343 4.004 -7.094 1.00 91.06 92 ARG A C 1
ATOM 743 O O . ARG A 1 92 ? -2.509 3.097 -7.045 1.00 91.06 92 ARG A O 1
ATOM 750 N N . ARG A 1 93 ? -4.163 4.204 -8.128 1.00 92.44 93 ARG A N 1
ATOM 751 C CA . ARG A 1 93 ? -4.139 3.418 -9.366 1.00 92.44 93 ARG A CA 1
ATOM 752 C C . ARG A 1 93 ? -2.747 3.437 -10.005 1.00 92.44 93 ARG A C 1
ATOM 754 O O . ARG A 1 93 ? -2.049 4.444 -9.954 1.00 92.44 93 ARG A O 1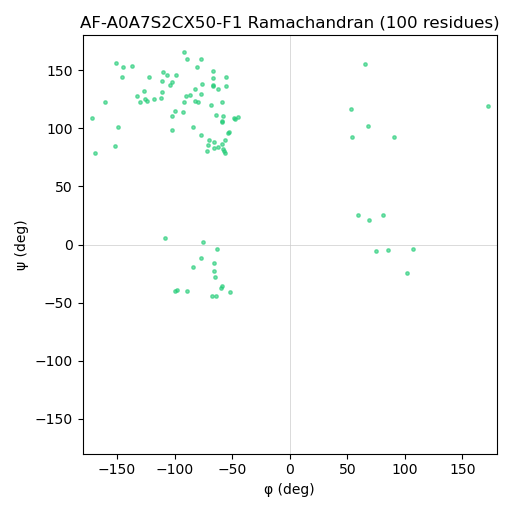
ATOM 761 N N . GLY A 1 94 ? -2.359 2.313 -10.602 1.00 89.69 94 GLY A N 1
ATOM 762 C CA . GLY A 1 94 ? -1.090 2.157 -11.315 1.00 89.69 94 GLY A CA 1
ATOM 763 C C . GLY A 1 94 ? 0.103 1.773 -10.438 1.00 89.69 94 GLY A C 1
ATOM 764 O O . GLY A 1 94 ? 1.169 1.494 -10.973 1.00 89.69 94 GLY A O 1
ATOM 765 N N . ARG A 1 95 ? -0.054 1.706 -9.110 1.00 90.69 95 ARG A N 1
ATOM 766 C CA . ARG A 1 95 ? 1.006 1.205 -8.222 1.00 90.69 95 ARG A CA 1
ATOM 767 C C . ARG A 1 95 ? 1.093 -0.313 -8.286 1.00 90.69 95 ARG A C 1
ATOM 769 O O . ARG A 1 95 ? 0.061 -0.985 -8.279 1.00 90.69 95 ARG A O 1
ATOM 776 N N . ALA A 1 96 ? 2.311 -0.842 -8.314 1.00 92.31 96 ALA A N 1
ATOM 777 C CA . ALA A 1 96 ? 2.539 -2.279 -8.241 1.00 92.31 96 ALA A CA 1
ATOM 778 C C . ALA A 1 96 ? 2.598 -2.715 -6.777 1.00 92.31 96 ALA A C 1
ATOM 780 O O . ALA 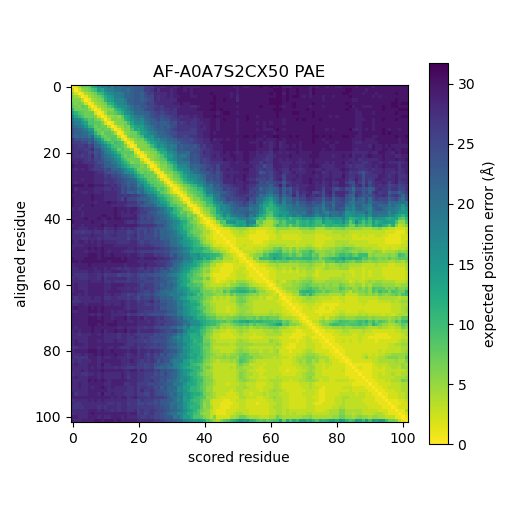A 1 96 ? 3.341 -2.123 -5.999 1.00 92.31 96 ALA A O 1
ATOM 781 N N . LEU A 1 97 ? 1.828 -3.729 -6.396 1.00 92.56 97 LEU A N 1
ATOM 782 C CA . LEU A 1 97 ? 1.985 -4.404 -5.114 1.00 92.56 97 LEU A CA 1
ATOM 783 C C . LEU A 1 97 ? 3.153 -5.387 -5.236 1.00 92.56 97 LEU A C 1
ATOM 785 O O . LEU A 1 97 ? 3.152 -6.246 -6.118 1.00 92.56 97 LEU A O 1
ATOM 789 N N . LEU A 1 98 ? 4.153 -5.220 -4.377 1.00 92.31 98 LEU A N 1
ATOM 790 C CA . LEU A 1 98 ? 5.378 -6.016 -4.366 1.00 92.31 98 LEU A CA 1
ATOM 791 C C . LEU A 1 98 ? 5.341 -7.119 -3.308 1.00 92.31 98 LEU A C 1
ATOM 793 O O . LEU A 1 98 ? 5.809 -8.217 -3.582 1.00 92.31 98 LEU A O 1
ATOM 797 N N . ALA A 1 99 ? 4.809 -6.824 -2.120 1.00 90.50 99 ALA A N 1
ATOM 798 C CA . ALA A 1 99 ? 4.742 -7.769 -1.009 1.00 90.50 99 ALA A CA 1
ATOM 799 C C . ALA A 1 99 ? 3.544 -7.481 -0.096 1.00 90.50 99 ALA A C 1
ATOM 801 O O . ALA A 1 99 ? 3.049 -6.348 -0.038 1.00 90.50 99 ALA A O 1
ATOM 802 N N . VAL A 1 100 ? 3.113 -8.521 0.612 1.00 90.00 100 VAL A N 1
ATOM 803 C CA . VAL A 1 100 ? 2.100 -8.498 1.671 1.00 90.00 100 VAL A CA 1
ATOM 804 C C . VAL A 1 100 ? 2.759 -9.127 2.890 1.00 90.00 100 VAL A C 1
ATOM 806 O O . VAL A 1 100 ? 3.280 -10.226 2.769 1.00 90.00 100 VAL A O 1
ATOM 809 N N . ASP A 1 101 ? 2.762 -8.414 4.009 1.00 87.19 101 ASP A N 1
ATOM 810 C CA . ASP A 1 101 ? 3.355 -8.817 5.291 1.00 87.19 101 ASP A CA 1
ATOM 811 C C . ASP A 1 101 ? 4.863 -9.112 5.277 1.00 87.19 101 ASP A C 1
ATOM 813 O O . ASP A 1 101 ? 5.367 -9.786 6.167 1.00 87.19 101 ASP A O 1
ATOM 817 N N . GLY A 1 102 ? 5.591 -8.507 4.331 1.00 59.28 102 GLY A N 1
ATOM 818 C CA . GLY A 1 102 ? 7.058 -8.567 4.277 1.00 59.28 102 GLY A CA 1
ATOM 819 C C . GLY A 1 102 ? 7.586 -9.954 3.961 1.00 59.28 102 GLY A C 1
ATOM 820 O O . GLY A 1 102 ? 8.665 -10.273 4.504 1.00 59.28 102 GLY A O 1
#

Foldseek 3Di:
DDDDDDDDDDDDDDDPDDPPPPPPPPPPPVVPVPPCVVVVAQPKWWWKADVPGDIDIFGHNDPDQQWDWDPDPFTFTQDHDPPGNVVVSPPDGGIGTDDMRD

Organism: NCBI:txid327968

Solvent-accessible surface area (backbone atoms only — not comparable to full-atom values): 6731 Å² total; per-residue (Å²): 140,78,87,82,88,79,92,77,88,79,82,91,78,91,75,86,72,83,77,73,79,76,78,76,76,75,76,71,72,70,78,68,75,70,65,67,64,74,81,67,58,57,79,39,40,37,34,29,36,42,92,91,68,57,73,45,81,42,74,36,73,67,82,74,37,44,64,42,73,44,77,73,99,51,43,24,29,65,40,57,40,82,94,27,54,31,36,75,76,60,54,55,61,73,26,34,56,75,44,70,67,118

Mean predicted aligned error: 16.57 Å

pLDDT: mean 73.93, std 17.85, range [40.97, 94.19]

Nearest PDB structures (foldseek):
  1kwa-assembly2_B  TM=8.061E-01  e=9.291E-01  Homo sapiens
  4q2n-assembly1_A  TM=7.056E-01  e=1.256E+00  Homo sapiens
  4mvb-assembly1_C  TM=3.185E-01  e=4.454E+00  unclassified

Secondary structure (DSSP, 8-state):
-----------------------------------TTGGG--SEEEEEEPTTS-EEEEEE-SS---EEEEESSSEEEEEE-TTSHHHHTT--TTPEEEEE--

Radius of gyration: 38.31 Å; Cα contacts (8 Å, |Δi|>4): 133; chains: 1; bounding box: 42×36×117 Å

Sequence (102 aa):
EQEEEGRGEGEEARAQDERREVEDNEDEEEDDPHDVSELLEPKITLLFQLPGGPKKTVYVRNRPLGVGFKRNPLLIVHHVREGEWGHEVGIRRGRALLAVDG